Protein AF-A0A179B3T3-F1 (afdb_monomer)

Nearest PDB structures (foldseek):
  6zbf-assembly1_D  TM=6.575E-01  e=2.798E+00  Plasmodium falciparum
  5nfd-assembly2_B  TM=5.487E-01  e=2.981E+00  Homo sapiens
  8cqn-assembly1_B  TM=5.295E-01  e=4.358E+00  Borreliella burgdorferi B31
  7tzb-assembly1_B  TM=5.459E-01  e=4.643E+00  Ho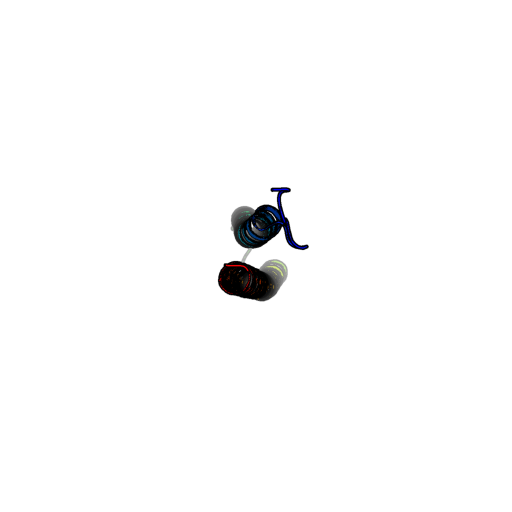mo sapiens

Organism: NCBI:txid2741497

Radius of gyration: 22.62 Å; Cα contacts (8 Å, |Δi|>4): 37; chains: 1; bounding box: 45×15×71 Å

Mean predicted aligned error: 8.54 Å

Structure (mmCIF, N/CA/C/O backbone):
data_AF-A0A179B3T3-F1
#
_entry.id   AF-A0A179B3T3-F1
#
loop_
_atom_site.group_PDB
_atom_site.id
_atom_site.type_symbol
_atom_site.label_atom_id
_atom_site.label_alt_id
_atom_site.label_comp_id
_atom_site.label_asym_id
_atom_site.label_entity_id
_atom_site.label_seq_id
_atom_site.pdbx_PDB_ins_code
_atom_site.Cartn_x
_atom_site.Cartn_y
_atom_site.Cartn_z
_atom_site.occupancy
_atom_site.B_iso_or_equiv
_atom_site.auth_seq_id
_atom_site.auth_comp_id
_atom_site.auth_asym_id
_atom_site.auth_atom_id
_atom_site.pdbx_PDB_model_num
ATOM 1 N N . MET A 1 1 ? -11.133 6.347 43.676 1.00 41.66 1 MET A N 1
ATOM 2 C CA . MET A 1 1 ? -11.639 5.328 42.737 1.00 41.66 1 MET A CA 1
ATOM 3 C C . MET A 1 1 ? -10.497 5.000 41.794 1.00 41.66 1 MET A C 1
ATOM 5 O O . MET A 1 1 ? -10.035 5.909 41.125 1.00 41.66 1 MET A O 1
ATOM 9 N N . SER A 1 2 ? -9.956 3.780 41.867 1.00 39.34 2 SER A N 1
ATOM 10 C CA . SER A 1 2 ? -8.825 3.336 41.036 1.00 39.34 2 SER A CA 1
ATOM 11 C C . SER A 1 2 ? -9.158 3.497 39.558 1.00 39.34 2 SER A C 1
ATOM 13 O O . SER A 1 2 ? -10.264 3.133 39.164 1.00 39.34 2 SER A O 1
ATOM 15 N N . GLU A 1 3 ? -8.208 4.002 38.775 1.00 43.34 3 GLU A N 1
ATOM 16 C CA . GLU A 1 3 ? -8.205 3.967 37.311 1.00 43.34 3 GLU A CA 1
ATOM 17 C C . GLU A 1 3 ? -8.612 2.566 36.835 1.00 43.34 3 GLU A C 1
ATOM 19 O O . GLU A 1 3 ? -7.853 1.603 36.938 1.00 43.34 3 GLU A O 1
ATOM 24 N N . ARG A 1 4 ? -9.861 2.419 36.387 1.00 48.03 4 ARG A N 1
ATOM 25 C CA . ARG A 1 4 ? -10.381 1.171 35.820 1.00 48.03 4 ARG A CA 1
ATOM 26 C C . ARG A 1 4 ? -9.997 1.126 34.343 1.00 48.03 4 ARG A C 1
ATOM 28 O O . ARG A 1 4 ? -10.857 1.173 33.476 1.00 48.03 4 ARG A O 1
ATOM 35 N N . THR A 1 5 ? -8.699 1.076 34.062 1.00 44.38 5 THR A N 1
ATOM 36 C CA . THR A 1 5 ? -8.145 0.895 32.715 1.00 44.38 5 THR A CA 1
ATOM 37 C C . THR A 1 5 ? -8.358 -0.558 32.283 1.00 44.38 5 THR A C 1
ATOM 39 O O . THR A 1 5 ? -7.554 -1.451 32.554 1.00 44.38 5 THR A O 1
ATOM 42 N N . PHE A 1 6 ? -9.506 -0.838 31.666 1.00 50.19 6 PHE A N 1
ATOM 43 C CA . PHE A 1 6 ? -9.850 -2.180 31.208 1.00 50.19 6 PHE A CA 1
ATOM 44 C C . PHE A 1 6 ? -9.159 -2.498 29.866 1.00 50.19 6 PHE A C 1
ATOM 46 O O . PHE A 1 6 ? -9.619 -2.134 28.796 1.00 50.19 6 PHE A O 1
ATOM 53 N N . LYS A 1 7 ? -8.074 -3.281 29.950 1.00 53.44 7 LYS A N 1
ATOM 54 C CA . LYS A 1 7 ? -7.480 -4.172 28.922 1.00 53.44 7 LYS A CA 1
ATOM 55 C C . LYS A 1 7 ? -6.928 -3.596 27.605 1.00 53.44 7 LYS A C 1
ATOM 57 O O . LYS A 1 7 ? -6.052 -4.257 27.052 1.00 53.44 7 LYS A O 1
ATOM 62 N N . TYR A 1 8 ? -7.336 -2.425 27.123 1.00 55.03 8 TYR A N 1
ATOM 63 C CA . TYR A 1 8 ? -6.807 -1.841 25.882 1.00 55.03 8 TYR A CA 1
ATOM 64 C C . TYR A 1 8 ? -6.373 -0.395 26.115 1.00 55.03 8 TYR A C 1
ATOM 66 O O . TYR A 1 8 ? -7.162 0.445 26.522 1.00 55.03 8 TYR A O 1
ATOM 74 N N . ASN A 1 9 ? -5.094 -0.096 25.882 1.00 67.88 9 ASN A N 1
ATOM 75 C CA . ASN A 1 9 ? -4.623 1.284 25.901 1.00 67.88 9 ASN A CA 1
ATOM 76 C C . ASN A 1 9 ? -5.023 1.940 24.573 1.00 67.88 9 ASN A C 1
ATOM 78 O O . ASN A 1 9 ? -4.403 1.661 23.547 1.00 67.88 9 ASN A O 1
ATOM 82 N N . GLU A 1 10 ? -6.044 2.798 24.588 1.00 68.00 10 GLU A N 1
ATOM 83 C CA . GLU A 1 10 ? -6.493 3.568 23.420 1.00 68.00 10 GLU A CA 1
ATOM 84 C C . GLU A 1 10 ? -5.325 4.301 22.736 1.00 68.00 10 GLU A C 1
ATOM 86 O O . GLU A 1 10 ? -5.224 4.311 21.508 1.00 68.00 10 GLU A O 1
ATOM 91 N N . ALA A 1 11 ? -4.371 4.820 23.520 1.00 72.81 11 ALA A N 1
ATOM 92 C CA . ALA A 1 11 ? -3.176 5.468 22.987 1.00 72.81 11 ALA A CA 1
ATOM 93 C C . ALA A 1 11 ? -2.256 4.488 22.238 1.00 72.81 11 ALA A C 1
ATOM 95 O O . ALA A 1 11 ? -1.630 4.870 21.251 1.00 72.81 11 ALA A O 1
ATOM 96 N N . SER A 1 12 ? -2.189 3.219 22.657 1.00 76.75 12 SER A N 1
ATOM 97 C CA . SER A 1 12 ? -1.427 2.189 21.938 1.00 76.75 12 SER A CA 1
ATOM 98 C C . SER A 1 12 ? -2.071 1.829 20.598 1.00 76.75 12 SER A C 1
ATOM 100 O O . SER A 1 12 ? -1.343 1.621 19.632 1.00 76.75 12 SER A O 1
ATOM 102 N N . LEU A 1 13 ? -3.407 1.771 20.523 1.00 77.81 13 LEU A N 1
ATOM 103 C CA . LEU A 1 13 ? -4.124 1.522 19.265 1.00 77.81 13 LEU A CA 1
ATOM 104 C C . LEU A 1 13 ? -3.984 2.704 18.304 1.00 77.81 13 LEU A C 1
ATOM 106 O O . LEU A 1 13 ? -3.633 2.498 17.149 1.00 77.81 13 LEU A O 1
ATOM 110 N N . ALA A 1 14 ? -4.153 3.933 18.798 1.00 80.06 14 ALA A N 1
ATOM 111 C CA . ALA A 1 14 ? -3.939 5.138 17.999 1.00 80.06 14 ALA A CA 1
ATOM 112 C C . ALA A 1 14 ? -2.504 5.213 17.448 1.00 80.06 14 ALA A C 1
ATOM 114 O O . ALA A 1 14 ? -2.307 5.480 16.266 1.00 80.06 14 ALA A O 1
ATOM 115 N N . ASN A 1 15 ? -1.502 4.906 18.280 1.00 84.50 15 ASN A N 1
ATOM 116 C CA . ASN A 1 15 ? -0.107 4.857 17.843 1.00 84.50 15 ASN A CA 1
ATOM 117 C C . ASN A 1 15 ? 0.131 3.770 16.780 1.00 84.50 15 ASN A C 1
ATOM 119 O O . ASN A 1 15 ? 0.870 3.993 15.825 1.00 84.50 15 ASN A O 1
ATOM 123 N N . LEU A 1 16 ? -0.505 2.603 16.921 1.00 84.06 16 LEU A N 1
ATOM 124 C CA . LEU A 1 16 ? -0.403 1.529 15.936 1.00 84.06 16 LEU A CA 1
ATOM 125 C C . LEU A 1 16 ? -1.045 1.924 14.596 1.00 84.06 16 LEU A C 1
ATOM 127 O O . LEU A 1 16 ? -0.433 1.685 13.559 1.00 84.06 16 LEU A O 1
ATOM 131 N N . THR A 1 17 ? -2.209 2.581 14.607 1.00 86.25 17 THR A N 1
ATOM 132 C CA . THR A 1 17 ? -2.843 3.125 13.394 1.00 86.25 17 THR A CA 1
ATOM 133 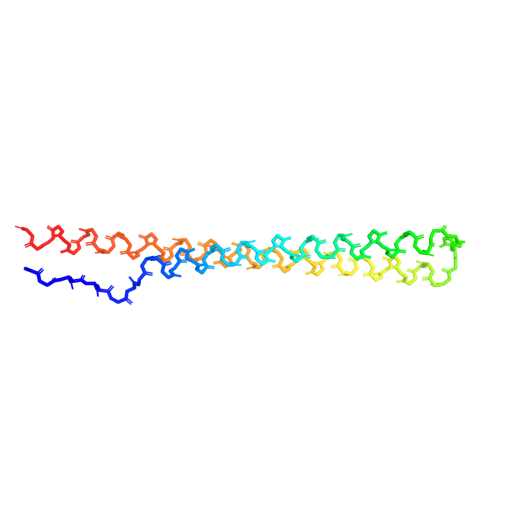C C . THR A 1 17 ? -1.925 4.132 12.701 1.00 86.25 17 THR A C 1
ATOM 135 O O . THR A 1 17 ? -1.606 3.953 11.529 1.00 86.25 17 THR A O 1
ATOM 138 N N . THR A 1 18 ? -1.393 5.115 13.435 1.00 88.19 18 THR A N 1
ATOM 139 C CA . THR A 1 18 ? -0.447 6.099 12.881 1.00 88.19 18 THR A CA 1
ATOM 140 C C . THR A 1 18 ? 0.820 5.446 12.323 1.00 88.19 18 THR A C 1
ATOM 142 O O . THR A 1 18 ? 1.344 5.879 11.299 1.00 88.19 18 THR A O 1
ATOM 145 N N . LEU A 1 19 ? 1.339 4.395 12.966 1.00 89.94 19 LEU A N 1
ATOM 146 C CA . LEU A 1 19 ? 2.484 3.640 12.450 1.00 89.94 19 LEU A CA 1
ATOM 147 C C . LEU A 1 19 ? 2.176 2.976 11.105 1.00 89.94 19 LEU A C 1
ATOM 149 O O . LEU A 1 19 ? 2.999 3.060 10.195 1.00 89.94 19 LEU A O 1
ATOM 153 N N . VAL A 1 20 ? 1.011 2.339 10.975 1.00 89.12 20 VAL A N 1
ATOM 154 C CA . VAL A 1 20 ? 0.589 1.657 9.743 1.00 89.12 20 VAL A CA 1
ATOM 155 C C . VAL A 1 20 ? 0.378 2.658 8.604 1.00 89.12 20 VAL A C 1
ATOM 157 O O . VAL A 1 20 ? 0.906 2.452 7.511 1.00 89.12 20 VAL A O 1
ATOM 160 N N . GLU A 1 21 ? -0.294 3.778 8.871 1.00 87.19 21 GLU A N 1
ATOM 161 C CA . GLU A 1 21 ? -0.489 4.863 7.898 1.00 87.19 21 GLU A CA 1
ATOM 162 C C . GLU A 1 21 ? 0.854 5.442 7.425 1.00 87.19 21 GLU A C 1
ATOM 164 O O . GLU A 1 21 ? 1.111 5.565 6.225 1.00 87.19 21 GLU A O 1
ATOM 169 N N . ASN A 1 22 ? 1.769 5.718 8.362 1.00 90.94 22 ASN A N 1
ATOM 170 C CA . ASN A 1 22 ? 3.108 6.208 8.035 1.00 90.94 22 ASN A CA 1
ATOM 171 C C . ASN A 1 22 ? 3.919 5.184 7.233 1.00 90.94 22 ASN A C 1
ATOM 173 O O . ASN A 1 22 ? 4.686 5.564 6.350 1.00 90.94 22 ASN A O 1
ATOM 177 N N . MET A 1 23 ? 3.786 3.887 7.526 1.00 87.69 23 MET A N 1
ATOM 178 C CA . MET A 1 23 ? 4.439 2.836 6.741 1.00 87.69 23 MET A CA 1
ATOM 179 C C . MET A 1 23 ? 3.943 2.826 5.295 1.00 87.69 23 MET A C 1
ATOM 181 O O . MET A 1 23 ? 4.775 2.708 4.396 1.00 87.69 23 MET A O 1
ATOM 185 N N . SER A 1 24 ? 2.635 2.993 5.070 1.00 83.62 24 SER A N 1
ATOM 186 C CA . SER A 1 24 ? 2.044 3.063 3.727 1.00 83.62 24 SER A CA 1
ATOM 187 C C . SER A 1 24 ? 2.654 4.219 2.925 1.00 83.62 24 SER A C 1
ATOM 189 O O . SER A 1 24 ? 3.287 3.997 1.889 1.00 83.62 24 SER A O 1
ATOM 191 N N . ALA A 1 25 ? 2.626 5.431 3.488 1.00 87.06 25 ALA A N 1
ATOM 192 C CA . ALA A 1 25 ? 3.197 6.622 2.856 1.00 87.06 25 ALA A CA 1
ATOM 193 C C . ALA A 1 25 ? 4.713 6.502 2.596 1.00 87.06 25 ALA A C 1
ATOM 195 O O . ALA A 1 25 ? 5.207 6.874 1.529 1.00 87.06 25 ALA A O 1
ATOM 196 N N . ASN A 1 26 ? 5.467 5.944 3.549 1.00 90.31 26 ASN A N 1
ATOM 197 C CA . ASN A 1 26 ? 6.914 5.764 3.411 1.00 90.31 26 ASN A CA 1
ATOM 198 C C . ASN A 1 26 ? 7.278 4.760 2.307 1.00 90.31 26 ASN A C 1
ATOM 200 O O . ASN A 1 26 ? 8.275 4.948 1.607 1.00 90.31 26 ASN A O 1
ATOM 204 N N . VAL A 1 27 ? 6.496 3.688 2.150 1.00 88.44 27 VAL A N 1
ATOM 205 C CA . VAL A 1 27 ? 6.701 2.700 1.083 1.00 88.44 27 VAL A CA 1
ATOM 206 C C . VAL A 1 27 ? 6.473 3.339 -0.288 1.00 88.44 27 VAL A C 1
ATOM 208 O O . VAL A 1 27 ? 7.297 3.147 -1.188 1.00 88.44 27 VAL A O 1
ATOM 211 N N . GLU A 1 28 ? 5.411 4.130 -0.445 1.00 88.12 28 GLU A N 1
ATOM 212 C CA . GLU A 1 28 ? 5.133 4.842 -1.697 1.00 88.12 28 GLU A CA 1
ATOM 213 C C . GLU A 1 28 ? 6.252 5.820 -2.066 1.00 88.12 28 GLU A C 1
ATOM 215 O O . GLU A 1 28 ? 6.731 5.812 -3.207 1.00 88.12 28 GLU A O 1
ATOM 220 N N . ASP A 1 29 ? 6.713 6.628 -1.107 1.00 90.12 29 ASP A N 1
ATOM 221 C CA . ASP A 1 29 ? 7.772 7.610 -1.348 1.00 90.12 29 ASP A CA 1
ATOM 222 C C . ASP A 1 29 ? 9.109 6.946 -1.700 1.00 90.12 29 ASP A C 1
ATOM 224 O O . ASP A 1 29 ? 9.763 7.322 -2.681 1.00 90.12 29 ASP A O 1
ATOM 228 N N . LEU A 1 30 ? 9.492 5.896 -0.965 1.00 90.12 30 LEU A N 1
ATOM 229 C CA . LEU A 1 30 ? 10.727 5.157 -1.215 1.00 90.12 30 LEU A CA 1
ATOM 230 C C . LEU A 1 30 ? 10.739 4.552 -2.623 1.00 90.12 30 LEU A C 1
ATOM 232 O O . LEU A 1 30 ? 11.741 4.652 -3.340 1.00 90.12 30 LEU A O 1
ATOM 236 N N . ILE A 1 31 ? 9.622 3.961 -3.048 1.00 90.12 31 ILE A N 1
ATOM 237 C CA . ILE A 1 31 ? 9.503 3.338 -4.368 1.00 90.12 31 ILE A CA 1
ATOM 238 C C . ILE A 1 31 ? 9.447 4.399 -5.471 1.00 90.12 31 ILE A C 1
ATOM 240 O O . ILE A 1 31 ? 10.130 4.259 -6.489 1.00 90.12 31 ILE A O 1
ATOM 244 N N . SER A 1 32 ? 8.718 5.497 -5.265 1.00 88.75 32 SER A N 1
ATOM 245 C CA . SER A 1 32 ? 8.689 6.646 -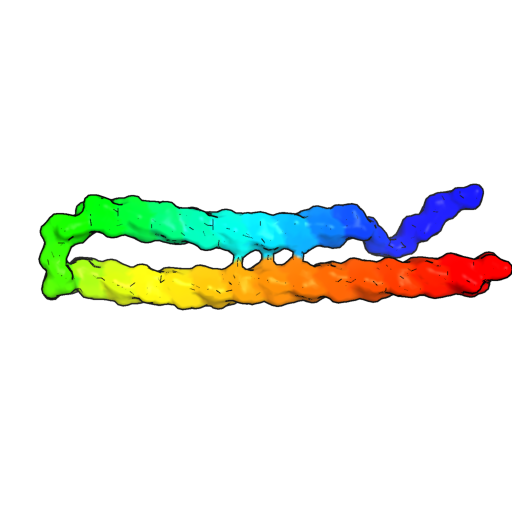6.181 1.00 88.75 32 SER A CA 1
ATOM 246 C C . SER A 1 32 ? 10.086 7.237 -6.391 1.00 88.75 32 SER A C 1
ATOM 248 O O . SER A 1 32 ? 10.524 7.449 -7.528 1.00 88.75 32 SER A O 1
ATOM 250 N N . THR A 1 33 ? 10.837 7.426 -5.306 1.00 89.88 33 THR A N 1
ATOM 251 C CA . THR A 1 33 ? 12.213 7.929 -5.332 1.00 89.88 33 THR A CA 1
ATOM 252 C C . THR A 1 33 ? 13.155 6.964 -6.050 1.00 89.88 33 THR A C 1
ATOM 254 O O . THR A 1 33 ? 13.930 7.386 -6.916 1.00 89.88 33 THR A O 1
ATOM 257 N N . ALA A 1 34 ? 13.069 5.663 -5.759 1.00 85.56 34 ALA A N 1
ATOM 258 C CA . ALA A 1 34 ? 13.877 4.644 -6.424 1.00 85.56 34 ALA A CA 1
ATOM 259 C C . ALA A 1 34 ? 13.612 4.590 -7.939 1.00 85.56 34 ALA A C 1
ATOM 261 O O . ALA A 1 34 ? 14.560 4.522 -8.730 1.00 85.56 34 ALA A O 1
ATOM 262 N N . ARG A 1 35 ? 12.343 4.694 -8.358 1.00 87.12 35 ARG A N 1
ATOM 263 C CA . ARG A 1 35 ? 11.957 4.743 -9.777 1.00 87.12 35 ARG A CA 1
ATOM 264 C C . ARG A 1 35 ? 12.509 5.980 -10.475 1.00 87.12 35 ARG A C 1
ATOM 266 O O . ARG A 1 35 ? 13.185 5.838 -11.488 1.00 87.12 35 ARG A O 1
ATOM 273 N N . LYS A 1 36 ? 12.324 7.174 -9.900 1.00 87.81 36 LYS A N 1
ATOM 274 C CA . LYS A 1 36 ? 12.866 8.430 -10.459 1.00 87.81 36 LYS A CA 1
ATOM 275 C C . LYS A 1 36 ? 14.385 8.380 -10.618 1.00 87.81 36 LYS A C 1
ATOM 277 O O . LYS A 1 36 ? 14.913 8.791 -11.651 1.00 87.81 36 LYS A O 1
ATOM 282 N N . LYS A 1 37 ? 15.093 7.852 -9.613 1.00 87.75 37 LYS A N 1
ATOM 283 C CA . LYS A 1 37 ? 16.551 7.682 -9.663 1.00 87.75 37 LYS A CA 1
ATOM 284 C C . LYS A 1 37 ? 16.963 6.734 -10.785 1.00 87.75 37 LYS A C 1
ATOM 286 O O . LYS A 1 37 ? 17.894 7.044 -11.525 1.00 87.75 37 LYS A O 1
ATOM 291 N N . THR A 1 38 ? 16.266 5.609 -10.913 1.00 86.12 38 THR A N 1
ATOM 292 C CA . THR A 1 38 ? 16.529 4.629 -11.967 1.00 86.12 38 THR A CA 1
ATOM 293 C C . THR A 1 38 ? 16.286 5.252 -13.336 1.00 86.12 38 THR A C 1
ATOM 295 O O . THR A 1 38 ? 17.205 5.276 -14.149 1.00 86.12 38 THR A O 1
ATOM 298 N N . ASP A 1 39 ? 15.123 5.868 -13.566 1.00 84.81 39 ASP A N 1
ATOM 299 C CA . ASP A 1 39 ? 14.775 6.508 -14.839 1.00 84.81 39 ASP A CA 1
ATOM 300 C C . ASP A 1 39 ? 15.808 7.545 -15.298 1.00 84.81 39 ASP A C 1
ATOM 302 O O . ASP A 1 39 ? 16.152 7.582 -16.483 1.00 84.81 39 ASP A O 1
ATOM 306 N N . GLY A 1 40 ? 16.364 8.331 -14.369 1.00 86.06 40 GLY A N 1
ATOM 307 C CA . GLY A 1 40 ? 17.443 9.275 -14.665 1.00 86.06 40 GLY A CA 1
ATOM 308 C C . GLY A 1 40 ? 18.749 8.608 -15.117 1.00 86.06 40 GLY A C 1
ATOM 309 O O . GLY A 1 40 ? 19.455 9.155 -15.960 1.00 86.06 40 GLY A O 1
ATOM 310 N N . GLN A 1 41 ? 19.067 7.415 -14.606 1.00 87.19 41 GLN A N 1
ATOM 311 C CA . GLN A 1 41 ? 20.284 6.670 -14.964 1.00 87.19 41 GLN A CA 1
ATOM 312 C C . GLN A 1 41 ? 20.158 5.917 -16.290 1.00 87.19 41 GLN A C 1
ATOM 314 O O . GLN A 1 41 ? 21.140 5.767 -17.016 1.00 87.19 41 GLN A O 1
ATOM 319 N N . ILE A 1 42 ? 18.953 5.455 -16.622 1.00 86.75 42 ILE A N 1
ATOM 320 C CA . ILE A 1 42 ? 18.700 4.649 -17.822 1.00 86.75 42 ILE A CA 1
ATOM 321 C C . ILE A 1 42 ? 18.045 5.443 -18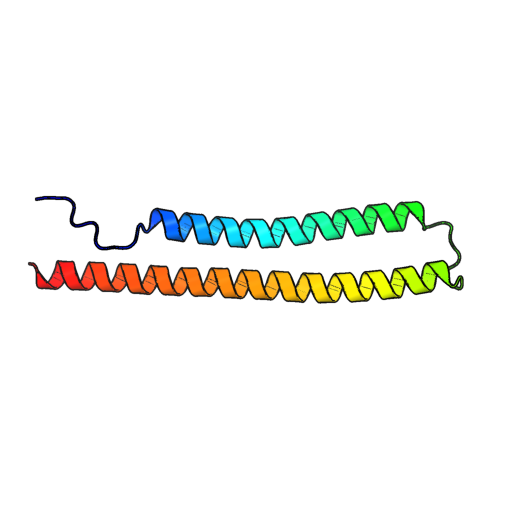.960 1.00 86.75 42 ILE A C 1
ATOM 323 O O . ILE A 1 42 ? 17.611 4.858 -19.954 1.00 86.75 42 ILE A O 1
ATOM 327 N N . GLY A 1 43 ? 17.965 6.771 -18.841 1.00 82.38 43 GLY A N 1
ATOM 328 C CA . GLY A 1 43 ? 17.372 7.654 -19.852 1.00 82.38 43 GLY A CA 1
ATOM 329 C C . GLY A 1 43 ? 18.084 7.621 -21.211 1.00 82.38 43 GLY A C 1
ATOM 330 O O . GLY A 1 43 ? 17.450 7.846 -22.236 1.00 82.38 43 GLY A O 1
ATOM 331 N N . ALA A 1 44 ? 19.375 7.278 -21.232 1.00 85.00 44 ALA A N 1
ATOM 332 C CA . ALA A 1 44 ? 20.160 7.128 -22.460 1.00 85.00 44 ALA A CA 1
ATOM 333 C C . ALA A 1 44 ? 19.988 5.757 -23.144 1.00 85.00 44 ALA A C 1
ATOM 335 O O . ALA A 1 44 ? 20.498 5.547 -24.244 1.00 85.00 44 ALA A O 1
ATOM 336 N N . TRP A 1 45 ? 19.308 4.797 -22.507 1.00 87.06 45 TRP A N 1
ATOM 337 C CA . TRP A 1 45 ? 19.083 3.482 -23.103 1.00 87.06 45 TRP A CA 1
ATOM 338 C C . TRP A 1 45 ? 17.981 3.558 -24.157 1.00 87.06 45 TRP A C 1
ATOM 340 O O . TRP A 1 45 ? 16.910 4.117 -23.913 1.00 87.06 45 TRP A O 1
ATOM 350 N N . SER A 1 46 ? 18.204 2.922 -25.310 1.00 88.12 46 SER A N 1
ATOM 351 C CA . SER A 1 46 ? 17.136 2.737 -26.295 1.00 88.12 46 SER A CA 1
ATOM 352 C C . SER A 1 46 ? 15.975 1.957 -25.676 1.00 88.12 46 SER A C 1
ATOM 354 O O . SER A 1 46 ? 16.184 0.928 -25.023 1.00 88.12 46 SER A O 1
ATOM 356 N N . ARG A 1 47 ? 14.745 2.417 -25.938 1.00 84.56 47 ARG A N 1
ATOM 357 C CA . ARG A 1 47 ? 13.501 1.747 -25.523 1.00 84.56 47 ARG A CA 1
ATOM 358 C C . ARG A 1 47 ? 13.361 0.331 -26.071 1.00 84.56 47 ARG A C 1
ATOM 360 O O . ARG A 1 47 ? 12.699 -0.489 -25.448 1.00 84.56 47 ARG A O 1
ATOM 367 N N . GLU A 1 48 ? 14.006 0.047 -27.194 1.00 89.38 48 GLU A N 1
ATOM 368 C CA . GLU A 1 48 ? 13.951 -1.256 -27.857 1.00 89.38 48 GLU A CA 1
ATOM 369 C C . GLU A 1 48 ? 14.980 -2.246 -27.307 1.00 89.38 48 GLU A C 1
ATOM 371 O O . GLU A 1 48 ? 14.906 -3.437 -27.595 1.00 89.38 48 GLU A O 1
ATOM 376 N N . SER A 1 49 ? 15.934 -1.781 -26.492 1.00 91.50 49 SER A N 1
ATOM 377 C CA . SER A 1 49 ? 16.917 -2.675 -25.886 1.00 91.50 49 SER A CA 1
ATOM 378 C C . SER A 1 49 ? 16.251 -3.642 -24.905 1.00 91.50 49 SER A C 1
ATOM 380 O O . SER A 1 49 ? 15.384 -3.253 -24.115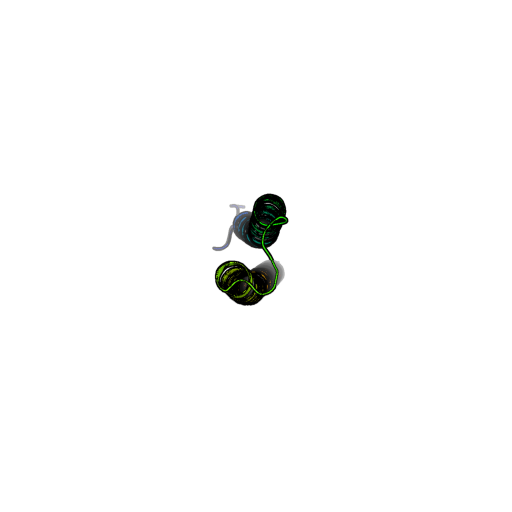 1.00 91.50 49 SER A O 1
ATOM 382 N N . SER A 1 50 ? 16.712 -4.895 -24.894 1.00 90.81 50 SER A N 1
ATOM 383 C CA . SER A 1 50 ? 16.223 -5.917 -23.961 1.00 90.81 50 SER A CA 1
ATOM 384 C C . SER A 1 50 ? 16.330 -5.460 -22.504 1.00 90.81 50 SER A C 1
ATOM 386 O O . SER A 1 50 ? 15.424 -5.706 -21.713 1.00 90.81 50 SER A O 1
ATOM 388 N N . SER A 1 51 ? 17.394 -4.728 -22.157 1.00 88.56 51 SER A N 1
ATOM 389 C CA . SER A 1 51 ? 17.588 -4.167 -20.817 1.00 88.56 51 SER A CA 1
ATOM 390 C C . SER A 1 51 ? 16.522 -3.129 -20.457 1.00 88.56 51 SER A C 1
ATOM 392 O O . SER A 1 51 ? 16.000 -3.151 -19.343 1.00 88.56 51 SER A O 1
ATOM 394 N N . ARG A 1 52 ? 16.146 -2.240 -21.389 1.00 88.62 52 ARG A N 1
ATOM 395 C CA . ARG A 1 52 ? 15.101 -1.238 -21.132 1.00 88.62 52 ARG A CA 1
ATOM 396 C C . ARG A 1 52 ? 13.715 -1.877 -21.045 1.00 88.62 52 ARG A C 1
ATOM 398 O O . ARG A 1 52 ? 12.936 -1.482 -20.183 1.00 88.62 52 ARG A O 1
ATOM 405 N N . GLN A 1 53 ? 13.423 -2.888 -21.863 1.00 91.62 53 GLN A N 1
ATOM 406 C CA . GLN A 1 53 ? 12.172 -3.649 -21.757 1.00 91.62 53 GLN A CA 1
ATOM 407 C C . GLN A 1 53 ? 12.075 -4.426 -20.437 1.00 91.62 53 GLN A C 1
ATOM 409 O O . GLN A 1 53 ? 11.026 -4.407 -19.792 1.00 91.62 53 GLN A O 1
ATOM 414 N N . ALA A 1 54 ? 13.172 -5.051 -19.996 1.00 90.31 54 ALA A N 1
ATOM 415 C CA . ALA A 1 54 ? 13.233 -5.737 -18.709 1.00 90.31 54 ALA A CA 1
ATOM 416 C C . ALA A 1 54 ? 12.978 -4.775 -17.538 1.00 90.31 54 ALA A C 1
ATOM 418 O O . ALA A 1 54 ? 12.208 -5.115 -16.639 1.00 90.31 54 ALA A O 1
ATOM 419 N N . GLN A 1 55 ? 13.546 -3.563 -17.577 1.00 88.75 55 GLN A N 1
ATOM 420 C CA . GLN A 1 55 ? 13.268 -2.549 -16.559 1.00 88.75 55 GLN A CA 1
ATOM 421 C C . GLN A 1 55 ? 11.792 -2.139 -16.548 1.00 88.75 55 GLN A C 1
ATOM 423 O O . GLN A 1 55 ? 11.189 -2.098 -15.485 1.00 88.75 55 GLN A O 1
ATOM 428 N N . ILE A 1 56 ? 11.189 -1.874 -17.711 1.00 89.00 56 ILE A N 1
ATOM 429 C CA . ILE A 1 56 ? 9.771 -1.484 -17.792 1.00 89.00 56 ILE A CA 1
ATOM 430 C C . ILE A 1 56 ? 8.875 -2.570 -17.180 1.00 89.00 56 ILE 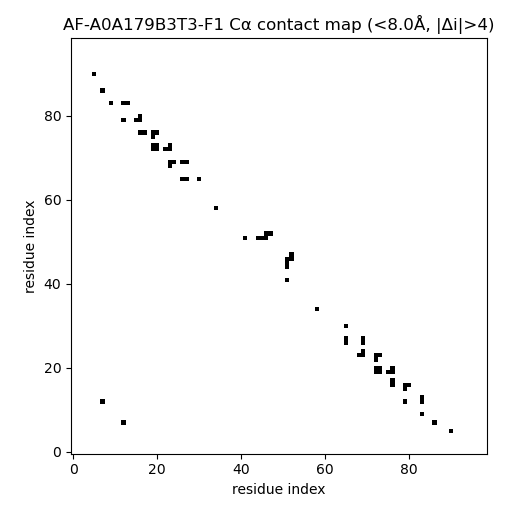A C 1
ATOM 432 O O . ILE A 1 56 ? 7.974 -2.267 -16.399 1.00 89.00 56 ILE A O 1
ATOM 436 N N . ALA A 1 57 ? 9.141 -3.841 -17.496 1.00 90.62 57 ALA A N 1
ATOM 437 C CA . ALA A 1 57 ? 8.401 -4.963 -16.927 1.00 90.62 57 ALA A CA 1
ATOM 438 C C . ALA A 1 57 ? 8.609 -5.087 -15.407 1.00 90.62 57 ALA A C 1
ATOM 440 O O . ALA A 1 57 ? 7.669 -5.405 -14.675 1.00 90.62 57 ALA A O 1
ATOM 441 N N . PHE A 1 58 ? 9.827 -4.834 -14.922 1.00 89.75 58 PHE A N 1
ATOM 442 C CA . PHE A 1 58 ? 10.120 -4.790 -13.492 1.00 89.75 58 PHE A CA 1
ATOM 443 C C . PHE A 1 58 ? 9.369 -3.648 -12.795 1.00 89.75 58 PHE A C 1
ATOM 445 O O . PHE A 1 58 ? 8.699 -3.900 -11.798 1.00 89.75 58 PHE A O 1
ATOM 452 N N . ASP A 1 59 ? 9.402 -2.433 -13.345 1.00 88.62 59 ASP A N 1
ATOM 453 C CA . ASP A 1 59 ? 8.734 -1.256 -12.778 1.00 88.62 59 ASP A CA 1
ATOM 454 C C . ASP A 1 59 ? 7.217 -1.448 -12.689 1.00 88.62 59 ASP A C 1
ATOM 456 O O . ASP A 1 59 ? 6.606 -1.068 -11.692 1.00 88.62 59 ASP A O 1
ATOM 460 N N . GLN A 1 60 ? 6.605 -2.081 -13.697 1.00 89.38 60 GLN A N 1
ATOM 461 C CA . GLN A 1 60 ? 5.186 -2.446 -13.662 1.00 89.38 60 GLN A CA 1
ATOM 462 C C . GLN A 1 60 ? 4.883 -3.433 -12.530 1.00 89.38 60 GLN A C 1
ATOM 464 O O . GLN A 1 60 ? 3.947 -3.232 -11.759 1.00 89.38 60 GLN A O 1
ATOM 469 N N . ARG A 1 61 ? 5.689 -4.493 -12.391 1.00 92.12 61 ARG A N 1
ATOM 470 C CA . ARG A 1 61 ? 5.515 -5.476 -11.308 1.00 92.12 61 ARG A CA 1
ATOM 471 C C . ARG A 1 61 ? 5.710 -4.844 -9.934 1.00 92.12 61 ARG A C 1
ATOM 473 O O . ARG A 1 61 ? 4.954 -5.160 -9.019 1.00 92.12 61 ARG A O 1
ATOM 480 N N . LEU A 1 62 ? 6.705 -3.970 -9.796 1.00 89.06 62 LEU A N 1
ATOM 481 C CA . LEU A 1 62 ? 6.977 -3.243 -8.563 1.00 89.06 62 LEU A CA 1
ATOM 482 C C . LEU A 1 62 ? 5.810 -2.315 -8.211 1.00 89.06 62 LEU A C 1
ATOM 484 O O . LEU A 1 62 ? 5.353 -2.350 -7.073 1.00 89.06 62 LEU A O 1
ATOM 488 N N . GLY A 1 63 ? 5.282 -1.562 -9.181 1.00 89.50 63 GLY A N 1
ATOM 489 C CA . GLY A 1 63 ? 4.098 -0.717 -9.003 1.00 89.50 63 GLY A CA 1
ATOM 490 C C . GLY A 1 63 ? 2.899 -1.506 -8.478 1.00 89.50 63 GLY A C 1
ATOM 491 O O . GLY A 1 63 ? 2.391 -1.193 -7.408 1.00 89.50 63 GLY A O 1
ATOM 492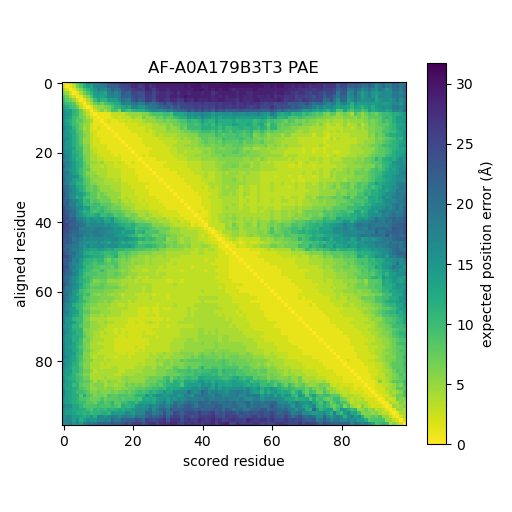 N N . ASN A 1 64 ? 2.540 -2.606 -9.145 1.00 91.06 64 ASN A N 1
ATOM 493 C CA . ASN A 1 64 ? 1.406 -3.441 -8.732 1.00 91.06 64 ASN A CA 1
ATOM 494 C C . ASN A 1 64 ? 1.585 -4.023 -7.318 1.00 91.06 64 ASN A C 1
ATOM 496 O O . ASN A 1 64 ? 0.626 -4.148 -6.559 1.00 91.06 64 ASN A O 1
ATOM 500 N N . ARG A 1 65 ? 2.813 -4.417 -6.951 1.00 90.69 65 ARG A N 1
ATOM 501 C CA . ARG A 1 65 ? 3.107 -4.935 -5.603 1.00 90.69 65 ARG A CA 1
ATOM 502 C C . ARG A 1 65 ? 3.097 -3.851 -4.536 1.00 90.69 65 ARG A C 1
ATOM 504 O O . ARG A 1 65 ? 2.709 -4.147 -3.413 1.00 90.69 65 ARG A O 1
ATOM 511 N N . THR A 1 66 ? 3.492 -2.635 -4.896 1.00 89.81 66 THR A N 1
ATOM 512 C CA . THR A 1 66 ? 3.408 -1.462 -4.020 1.00 89.81 66 THR A CA 1
ATOM 513 C C . THR A 1 66 ? 1.956 -1.154 -3.704 1.00 89.81 66 THR A C 1
ATOM 515 O O . THR A 1 66 ? 1.601 -1.109 -2.538 1.00 89.81 66 THR A O 1
ATOM 518 N N . GLU A 1 67 ? 1.115 -1.064 -4.733 1.00 89.75 67 GLU A N 1
ATOM 519 C CA . GLU A 1 67 ? -0.324 -0.818 -4.598 1.00 89.75 67 GLU A CA 1
ATOM 520 C C . GLU A 1 67 ? -1.021 -1.904 -3.764 1.00 89.75 67 GLU A C 1
ATOM 522 O O . GLU A 1 67 ? -1.815 -1.609 -2.880 1.00 89.75 67 GLU A O 1
ATOM 527 N N . SER A 1 68 ? -0.663 -3.178 -3.970 1.00 93.44 68 SER A N 1
ATOM 528 C CA . SER A 1 68 ? -1.197 -4.270 -3.139 1.00 93.44 68 SER A CA 1
ATOM 529 C C . SER A 1 68 ? -0.805 -4.131 -1.661 1.00 93.44 68 SER A C 1
ATOM 531 O O . SER A 1 68 ? -1.572 -4.506 -0.779 1.00 93.44 68 SER A O 1
ATOM 533 N N . LEU A 1 69 ? 0.411 -3.651 -1.382 1.00 89.81 69 LEU A N 1
ATOM 534 C CA . LEU A 1 69 ? 0.903 -3.470 -0.018 1.00 89.81 69 LEU A CA 1
ATOM 535 C C . LEU A 1 69 ? 0.252 -2.257 0.652 1.00 89.81 69 LEU A C 1
ATOM 537 O O . LEU A 1 69 ? -0.146 -2.367 1.806 1.00 89.81 69 LEU A O 1
ATOM 541 N N . THR A 1 70 ? 0.123 -1.133 -0.053 1.00 89.50 70 THR A N 1
ATOM 542 C CA . THR A 1 70 ? -0.522 0.072 0.484 1.00 89.50 70 THR A CA 1
ATOM 543 C C . THR A 1 70 ? -1.993 -0.192 0.776 1.00 89.50 70 THR A C 1
ATOM 545 O O . THR A 1 70 ? -2.439 0.091 1.882 1.00 89.50 70 THR A O 1
ATOM 548 N N . GLN A 1 71 ? -2.702 -0.893 -0.115 1.00 90.94 71 GLN A N 1
ATOM 549 C CA . GLN A 1 71 ? -4.074 -1.331 0.145 1.00 90.94 71 GLN A CA 1
ATOM 550 C C . GLN A 1 71 ? -4.180 -2.216 1.401 1.00 90.94 71 GLN A C 1
ATOM 552 O O . GLN A 1 71 ? -5.060 -2.006 2.231 1.00 90.94 71 GLN A O 1
ATOM 557 N N . ALA A 1 72 ? -3.279 -3.188 1.579 1.00 92.88 72 ALA A N 1
ATOM 558 C CA . ALA A 1 72 ? -3.292 -4.046 2.766 1.00 92.88 72 ALA A CA 1
ATOM 559 C C . ALA A 1 72 ? -2.997 -3.269 4.065 1.00 92.88 72 ALA A C 1
ATOM 561 O O . ALA A 1 72 ? -3.524 -3.609 5.126 1.00 92.88 72 ALA A O 1
ATOM 562 N N . LEU A 1 73 ? -2.153 -2.235 3.996 1.00 90.12 73 LEU A N 1
ATOM 563 C CA . LEU A 1 73 ? -1.876 -1.347 5.126 1.00 90.12 73 LEU A CA 1
ATOM 564 C C . LEU A 1 73 ? -3.088 -0.465 5.447 1.00 90.12 73 LEU A C 1
ATOM 566 O O . LEU A 1 73 ? -3.439 -0.342 6.617 1.00 90.12 73 LEU A O 1
ATOM 570 N N . ASP A 1 74 ? -3.779 0.064 4.439 1.00 88.31 74 ASP A N 1
ATOM 571 C CA . ASP A 1 74 ? -5.007 0.843 4.631 1.00 88.31 74 ASP A CA 1
ATOM 572 C C . ASP A 1 74 ? -6.130 -0.018 5.235 1.00 88.31 74 ASP A C 1
ATOM 574 O O . ASP A 1 74 ? -6.817 0.398 6.168 1.00 88.31 74 ASP A O 1
ATOM 578 N N . GLU A 1 75 ? -6.286 -1.262 4.770 1.00 91.88 75 GLU A N 1
ATOM 579 C CA . GLU A 1 75 ? -7.213 -2.237 5.361 1.00 91.88 75 GLU A CA 1
ATOM 580 C C . GLU A 1 75 ? -6.870 -2.529 6.831 1.00 91.88 75 GLU A C 1
ATOM 582 O O . GLU A 1 75 ? -7.765 -2.590 7.679 1.00 91.88 75 GLU A O 1
ATOM 587 N N . ALA A 1 76 ? -5.581 -2.650 7.165 1.00 88.56 76 ALA A N 1
ATOM 588 C CA . ALA A 1 76 ? -5.138 -2.824 8.545 1.00 88.56 76 ALA A CA 1
ATOM 589 C C . ALA A 1 76 ? -5.410 -1.580 9.409 1.00 88.56 76 ALA A C 1
ATOM 591 O O . ALA A 1 76 ? -5.858 -1.722 10.549 1.00 88.56 76 ALA A O 1
ATOM 592 N N . ALA A 1 77 ? -5.184 -0.372 8.884 1.00 87.69 77 ALA A N 1
ATOM 593 C CA . ALA A 1 77 ? -5.482 0.879 9.581 1.00 87.69 77 ALA A CA 1
ATOM 594 C C . ALA A 1 77 ? -6.984 1.012 9.884 1.00 87.69 77 ALA A C 1
ATOM 596 O O . ALA A 1 77 ? -7.356 1.327 11.017 1.00 87.69 77 ALA A O 1
ATOM 597 N N . ASN A 1 78 ? -7.841 0.672 8.917 1.00 87.75 78 ASN A N 1
ATOM 598 C CA . ASN A 1 78 ? -9.294 0.655 9.094 1.00 87.75 78 ASN A CA 1
ATOM 599 C C . ASN A 1 78 ? -9.729 -0.355 10.164 1.00 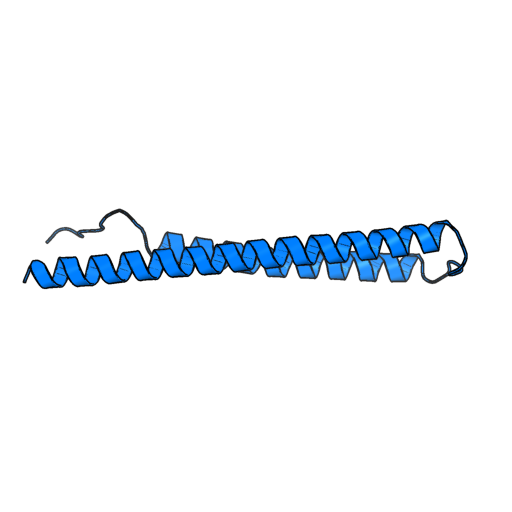87.75 78 ASN A C 1
ATOM 601 O O . ASN A 1 78 ? -10.469 -0.000 11.079 1.00 87.75 78 ASN A O 1
ATOM 605 N N . ALA A 1 79 ? -9.208 -1.586 10.118 1.00 88.94 79 ALA A N 1
ATOM 606 C CA . ALA A 1 79 ? -9.521 -2.603 11.122 1.00 88.94 79 ALA A CA 1
ATOM 607 C C . ALA A 1 79 ? -9.092 -2.183 12.542 1.00 88.94 79 ALA A C 1
ATOM 609 O O . ALA A 1 79 ? -9.777 -2.483 13.520 1.00 88.94 79 ALA A O 1
ATOM 610 N N . LEU A 1 80 ? -7.971 -1.465 12.675 1.00 85.75 80 LEU A N 1
ATOM 611 C CA . LEU A 1 80 ? -7.547 -0.883 13.952 1.00 85.75 80 LEU A CA 1
ATOM 612 C C . LEU A 1 80 ? -8.497 0.226 14.427 1.00 85.75 80 LEU A C 1
ATOM 614 O O . LEU A 1 80 ? -8.767 0.312 15.628 1.00 85.75 80 LEU A O 1
ATOM 618 N N . GLY A 1 81 ? -9.026 1.034 13.504 1.00 84.69 81 GLY A N 1
ATOM 619 C CA . GLY A 1 81 ? -10.081 2.013 13.774 1.00 84.69 81 GLY A CA 1
ATOM 620 C C . GLY A 1 81 ? -11.351 1.360 14.323 1.00 84.69 81 GLY A C 1
ATOM 621 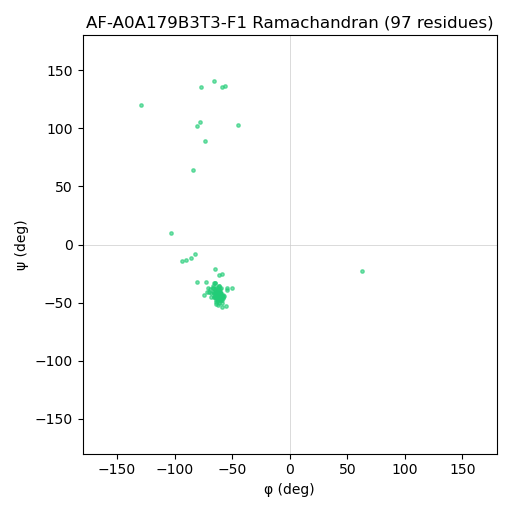O O . GLY A 1 81 ? -11.830 1.749 15.387 1.00 84.69 81 GLY A O 1
ATOM 622 N N . ASP A 1 82 ? -11.822 0.287 13.686 1.00 86.31 82 ASP A N 1
ATOM 623 C CA . ASP A 1 82 ? -13.001 -0.460 14.145 1.00 86.31 82 ASP A CA 1
ATOM 624 C C . ASP A 1 82 ? -12.801 -1.045 15.554 1.00 86.31 82 ASP A C 1
ATOM 626 O O . ASP A 1 82 ? -13.693 -0.985 16.405 1.00 86.31 82 ASP A O 1
ATOM 630 N N . ILE A 1 83 ? -11.611 -1.591 15.839 1.00 83.62 83 ILE A N 1
ATOM 631 C CA . ILE A 1 83 ? -11.264 -2.102 17.175 1.00 83.62 83 ILE A CA 1
ATOM 632 C C . ILE A 1 83 ? -11.305 -0.976 18.212 1.00 83.62 83 ILE A C 1
ATOM 634 O O . ILE A 1 83 ? -11.815 -1.183 19.318 1.00 83.62 83 ILE A O 1
ATOM 638 N N . LYS A 1 84 ? -10.788 0.209 17.869 1.00 80.88 84 LYS A N 1
ATOM 639 C CA . LYS A 1 84 ? -10.828 1.385 18.744 1.00 80.88 84 LYS A CA 1
ATOM 640 C C . LYS A 1 84 ? -12.271 1.790 19.055 1.00 80.88 84 LYS A C 1
ATOM 642 O O . LYS A 1 84 ? -12.604 1.972 20.226 1.00 80.88 84 LYS A O 1
ATOM 647 N N . ASP A 1 85 ? -13.132 1.866 18.047 1.00 82.88 85 ASP A N 1
ATOM 648 C CA . ASP A 1 85 ? -14.533 2.258 18.223 1.00 82.88 85 ASP A CA 1
ATOM 649 C C . ASP A 1 85 ? -15.315 1.235 19.060 1.00 82.88 85 ASP A C 1
ATOM 651 O O . ASP A 1 85 ? -16.116 1.599 19.927 1.00 82.88 85 ASP A O 1
ATOM 655 N N . LEU A 1 86 ? -15.063 -0.061 18.861 1.00 83.19 86 LEU A N 1
ATOM 656 C CA . LEU A 1 86 ? -15.646 -1.127 19.680 1.00 83.19 86 LEU A CA 1
ATOM 657 C C . LEU A 1 86 ? -15.189 -1.053 21.142 1.00 83.19 86 LEU A C 1
ATOM 659 O O . LEU A 1 86 ? -16.013 -1.228 22.050 1.00 83.19 86 LEU A O 1
ATOM 663 N N . ALA A 1 87 ? -13.901 -0.788 21.376 1.00 74.75 87 ALA A N 1
ATOM 664 C CA . ALA A 1 87 ? -13.354 -0.614 22.717 1.00 74.75 87 ALA A CA 1
ATOM 665 C C . ALA A 1 87 ? -14.011 0.584 23.418 1.00 74.75 87 ALA A C 1
ATOM 667 O O . ALA A 1 87 ? -14.583 0.415 24.496 1.00 74.75 87 ALA A O 1
ATOM 668 N N . HIS A 1 88 ? -14.049 1.744 22.757 1.00 77.50 88 HIS A N 1
ATOM 669 C CA . HIS A 1 88 ? -14.660 2.960 23.291 1.00 77.50 88 HIS A CA 1
ATOM 670 C C . HIS A 1 88 ? -16.149 2.769 23.627 1.00 77.50 88 HIS A C 1
ATOM 672 O O . HIS A 1 88 ? -16.597 3.066 24.735 1.00 77.50 88 HIS A O 1
ATOM 678 N N . ASN A 1 89 ? -16.929 2.190 22.709 1.00 79.12 89 ASN A N 1
ATOM 679 C CA . ASN A 1 89 ? -18.354 1.925 22.932 1.00 79.12 89 ASN A CA 1
ATOM 680 C C . ASN A 1 89 ? -18.605 0.965 24.105 1.00 79.12 89 ASN A C 1
ATOM 682 O O . ASN A 1 89 ? -19.591 1.105 24.835 1.00 79.12 89 ASN A O 1
ATOM 686 N N . THR A 1 90 ? -17.728 -0.023 24.288 1.00 77.38 90 THR A N 1
ATOM 687 C CA . THR A 1 90 ? -17.808 -0.965 25.410 1.00 77.38 90 THR A CA 1
ATOM 688 C C . THR A 1 90 ? -17.512 -0.266 26.736 1.00 77.38 90 THR A C 1
ATOM 690 O O . THR A 1 90 ? -18.216 -0.498 27.719 1.00 77.38 90 THR A O 1
ATOM 693 N N . GLU A 1 91 ? -16.517 0.619 26.771 1.00 68.62 91 GLU A N 1
ATOM 694 C CA . GLU A 1 91 ? -16.187 1.412 27.958 1.00 68.62 91 GLU A CA 1
ATOM 695 C C . GLU A 1 91 ? -17.336 2.337 28.366 1.00 68.62 91 GLU A C 1
ATOM 697 O O . GLU A 1 91 ? -17.765 2.292 29.521 1.00 68.62 91 GLU A O 1
ATOM 702 N N . VAL A 1 92 ? -17.904 3.094 27.420 1.00 74.12 92 VAL A N 1
ATOM 703 C CA . VAL A 1 92 ? -19.048 3.988 27.674 1.00 74.12 92 VAL A CA 1
ATOM 704 C C . VAL A 1 92 ? -20.235 3.219 28.260 1.00 74.12 92 VAL A C 1
ATOM 706 O O . VAL A 1 92 ? -20.834 3.655 29.244 1.00 74.12 92 VAL A O 1
ATOM 709 N N . ARG A 1 93 ? -20.556 2.041 27.707 1.00 64.56 93 ARG A N 1
ATOM 710 C CA . ARG A 1 93 ? -21.639 1.185 28.224 1.00 64.56 93 ARG A CA 1
ATOM 711 C C . ARG A 1 93 ? -21.357 0.669 29.631 1.00 64.56 93 ARG A C 1
ATOM 713 O O . ARG A 1 93 ? -22.263 0.657 30.455 1.00 64.56 93 ARG A O 1
ATOM 720 N N . ASN A 1 94 ? -20.128 0.248 29.916 1.00 59.75 94 ASN A N 1
ATOM 721 C CA . ASN A 1 94 ? -19.768 -0.267 31.236 1.00 59.75 94 ASN A CA 1
ATOM 722 C C . ASN A 1 94 ? -19.824 0.824 32.313 1.00 59.75 94 ASN A C 1
ATOM 724 O O . ASN A 1 94 ? -20.242 0.536 33.430 1.00 59.75 94 ASN A O 1
ATOM 728 N N . VAL A 1 95 ? -19.451 2.064 31.979 1.00 61.16 95 VAL A N 1
ATOM 729 C CA . VAL A 1 95 ? -19.606 3.217 32.881 1.00 61.16 95 VAL A CA 1
ATOM 730 C C . VAL A 1 95 ? -21.087 3.515 33.127 1.00 61.16 95 VAL A C 1
ATOM 732 O O . VAL A 1 95 ? -21.488 3.646 34.276 1.00 61.16 95 VAL A O 1
ATOM 735 N N . ALA A 1 96 ? -21.916 3.521 32.080 1.00 60.84 96 ALA A N 1
ATOM 736 C CA . ALA A 1 96 ? -23.348 3.815 32.194 1.00 60.84 96 ALA A CA 1
ATOM 737 C C . ALA A 1 96 ? -24.159 2.787 33.012 1.00 60.84 96 ALA A C 1
ATOM 739 O O . ALA A 1 96 ? -25.254 3.102 33.458 1.00 60.84 96 ALA A O 1
ATOM 740 N N . VAL A 1 97 ? -23.660 1.556 33.181 1.00 58.38 97 VAL A N 1
ATOM 741 C CA . VAL A 1 97 ? -24.291 0.506 34.012 1.00 58.38 97 VAL A CA 1
ATOM 742 C C . VAL A 1 97 ? -23.802 0.555 35.470 1.00 58.38 97 VAL A C 1
ATOM 744 O O . VAL A 1 97 ? -24.363 -0.114 36.336 1.00 58.38 97 VAL A O 1
ATOM 747 N N . MET A 1 98 ? -22.724 1.295 35.745 1.00 53.72 98 MET A N 1
ATOM 748 C CA . MET A 1 98 ? -22.124 1.417 37.078 1.00 53.72 98 MET A CA 1
ATOM 749 C C . MET A 1 98 ? -22.626 2.625 37.882 1.00 53.72 98 MET A C 1
ATOM 751 O O . MET A 1 98 ? -22.384 2.644 39.092 1.00 53.72 98 MET A O 1
ATOM 755 N N . ASP A 1 99 ? -23.293 3.577 37.226 1.00 48.25 99 ASP A N 1
ATOM 756 C CA . ASP A 1 99 ? -24.095 4.651 37.838 1.00 48.25 99 ASP A CA 1
ATOM 757 C C . ASP A 1 99 ? -25.549 4.194 38.064 1.00 48.25 99 ASP A C 1
ATOM 759 O O . ASP A 1 99 ? -26.156 4.639 39.067 1.00 48.25 99 ASP A O 1
#

InterPro domains:
  IPR036689 ESAT-6-like superfamily [SSF140453] (5-96)

Solvent-accessible surface area (backbone atoms only — not comparable to full-atom values): 5596 Å² total; per-residue (Å²): 132,80,87,80,78,75,94,65,61,64,68,58,51,52,51,51,31,54,50,36,53,50,49,34,55,50,52,53,51,54,50,52,51,52,49,55,55,47,52,69,73,50,64,85,54,55,74,84,37,69,69,44,45,50,49,54,55,47,53,52,54,49,50,56,54,48,53,54,48,37,52,54,31,52,53,50,29,51,53,47,48,52,51,50,53,52,51,52,55,50,51,55,52,56,53,68,73,72,112

pLDDT: mean 81.05, std 13.57, range [39.34, 93.44]

Secondary structure (DSSP, 8-state):
------S--HHHHHHHHHHHHHHHHHHHHHHHHHHHHHHHHSTTS-TTSHHHHHHHHHHHHHHHHHHHHHHHHHHHHHHHHHHHHHHHHHHHHHHHTT-

Foldseek 3Di:
DDDPPPDDDLVVLVVVLVVLLVVLVVLVVVLVVVVVVVCVVCVPPDCPDPVNVVVVVVNVVSVVVSVVSSVVSVVVSVVSVVVSVVVVVVVVVVVVVVD

Sequence (99 aa):
MSERTFKYNEASLANLTTLVENMSANVEDLISTARKKTDGQIGAWSRESSSRQAQIAFDQRLGNRTESLTQALDEAANALGDIKDLAHNTEVRNVAVMD